Protein AF-A0A4R7JNJ5-F1 (afdb_monomer)

Radius of gyration: 16.79 Å; Cα contacts (8 Å, |Δi|>4): 26; chains: 1; bounding box: 42×18×42 Å

Nearest PDB structures (foldseek):
  2r0q-assembly1_F  TM=7.615E-01  e=6.778E-01  Staphylococcus aureus
  4yrv-assembly1_A  TM=6.825E-01  e=8.087E+00  Nostoc sp. PCC 7120 = FACHB-418
  4hri-assembly1_A  TM=6.768E-01  e=9.183E+00  Nostoc sp. PCC 7120 = FACHB-418

Secondary structure (DSSP, 8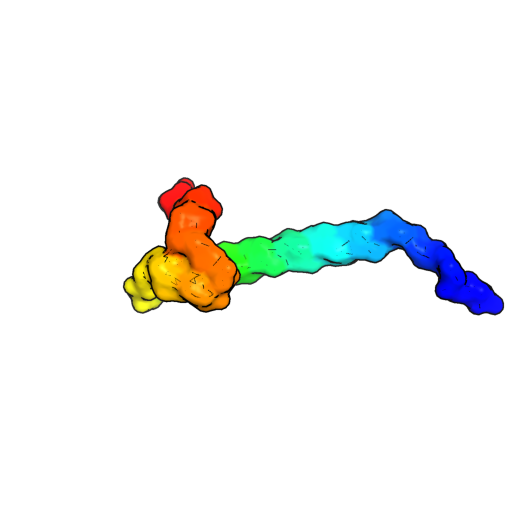-state):
-------HHHHHHHHHHHHHHHHHHHHHHHHHHHHTT--HHHHHHHTTS-HHHHHHHHTT-

Mean predicted aligned error: 5.57 Å

Structure (mmCIF, N/CA/C/O backbone):
data_AF-A0A4R7JNJ5-F1
#
_entry.id   AF-A0A4R7JNJ5-F1
#
loop_
_atom_site.group_PDB
_atom_site.id
_atom_site.type_symbol
_atom_site.label_atom_id
_atom_site.label_alt_id
_atom_site.label_comp_id
_atom_site.label_asym_id
_atom_site.label_entity_id
_atom_site.label_seq_id
_atom_site.pdbx_PDB_ins_code
_atom_site.Cartn_x
_atom_site.Cartn_y
_atom_site.Cartn_z
_atom_site.occupancy
_atom_site.B_iso_or_equiv
_atom_site.auth_seq_id
_atom_site.auth_comp_id
_atom_site.auth_asym_id
_atom_site.auth_atom_id
_atom_site.pdbx_PDB_model_num
ATOM 1 N N . MET A 1 1 ? 25.976 -10.550 -29.712 1.00 45.50 1 MET A N 1
ATOM 2 C CA . MET A 1 1 ? 24.624 -10.063 -29.360 1.00 45.50 1 MET A CA 1
ATOM 3 C C . MET A 1 1 ? 24.751 -9.219 -28.092 1.00 45.50 1 MET A C 1
ATOM 5 O O . MET A 1 1 ? 24.893 -9.778 -27.014 1.00 45.50 1 MET A O 1
ATOM 9 N N . ARG A 1 2 ? 24.854 -7.885 -28.197 1.00 46.53 2 ARG A N 1
ATOM 10 C CA . ARG A 1 2 ? 24.911 -7.028 -26.999 1.00 46.53 2 ARG A CA 1
ATOM 11 C C . ARG A 1 2 ? 23.487 -6.861 -26.476 1.00 46.53 2 ARG A C 1
ATOM 13 O O . ARG A 1 2 ? 22.707 -6.108 -27.044 1.00 46.53 2 ARG A O 1
ATOM 20 N N . ALA A 1 3 ? 23.163 -7.567 -25.398 1.00 50.78 3 ALA A N 1
ATOM 21 C CA . ALA A 1 3 ? 21.965 -7.363 -24.584 1.00 50.78 3 ALA A CA 1
ATOM 22 C C . ALA A 1 3 ? 22.067 -6.053 -23.769 1.00 50.78 3 ALA A C 1
ATOM 24 O O . ALA A 1 3 ? 21.932 -6.064 -22.548 1.00 50.78 3 ALA A O 1
ATOM 25 N N . GLY A 1 4 ? 22.406 -4.949 -24.441 1.00 51.69 4 GLY A N 1
ATOM 26 C CA . GLY A 1 4 ? 22.887 -3.721 -23.811 1.00 51.69 4 GLY A CA 1
ATOM 27 C C . GLY A 1 4 ? 21.864 -2.606 -23.629 1.00 51.69 4 GLY A C 1
ATOM 28 O O . GLY A 1 4 ? 22.191 -1.667 -22.924 1.00 51.69 4 GLY A O 1
ATOM 29 N N . ASP A 1 5 ? 20.664 -2.672 -24.214 1.00 51.97 5 ASP A N 1
ATOM 30 C CA . ASP A 1 5 ? 19.714 -1.559 -24.066 1.00 51.97 5 ASP A CA 1
ATOM 31 C C . ASP A 1 5 ? 18.258 -2.030 -24.202 1.00 51.97 5 ASP A C 1
ATOM 33 O O . ASP A 1 5 ? 17.581 -1.819 -25.206 1.00 51.97 5 ASP A O 1
ATOM 37 N N . ARG A 1 6 ? 17.773 -2.799 -23.218 1.00 66.06 6 ARG A N 1
ATOM 38 C CA . ARG A 1 6 ? 16.349 -3.164 -23.140 1.00 66.06 6 ARG A CA 1
ATOM 39 C C . ARG A 1 6 ? 15.561 -1.863 -23.040 1.00 66.06 6 ARG A C 1
ATOM 41 O O . ARG A 1 6 ? 15.708 -1.184 -22.030 1.00 66.06 6 ARG A O 1
ATOM 48 N N . ASP A 1 7 ? 14.749 -1.548 -24.054 1.00 83.12 7 ASP A N 1
ATOM 49 C CA . ASP A 1 7 ? 13.919 -0.338 -24.086 1.00 83.12 7 ASP A CA 1
ATOM 50 C C . ASP A 1 7 ? 13.311 -0.097 -22.68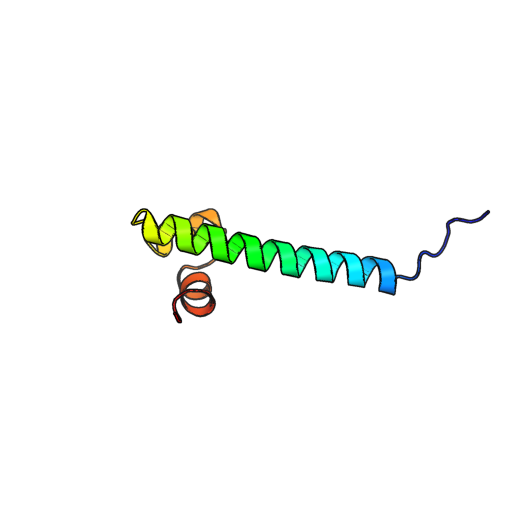8 1.00 83.12 7 ASP A C 1
ATOM 52 O O . ASP A 1 7 ? 12.510 -0.924 -22.224 1.00 83.12 7 ASP A O 1
ATOM 56 N N . PRO A 1 8 ? 13.689 0.990 -21.985 1.00 89.25 8 PRO A N 1
ATOM 57 C CA . PRO A 1 8 ? 13.233 1.247 -20.623 1.00 89.25 8 PRO A CA 1
ATOM 58 C C . PRO A 1 8 ? 11.706 1.319 -20.537 1.00 89.25 8 PRO A C 1
ATOM 60 O O . PRO A 1 8 ? 11.137 1.068 -19.475 1.00 89.25 8 PRO A O 1
ATOM 63 N N . ARG A 1 9 ? 11.007 1.562 -21.655 1.00 92.56 9 ARG A N 1
ATOM 64 C CA . ARG A 1 9 ? 9.544 1.485 -21.731 1.00 92.56 9 ARG A CA 1
ATOM 65 C C . ARG A 1 9 ? 9.019 0.090 -21.403 1.00 92.56 9 ARG A C 1
ATOM 67 O O . ARG A 1 9 ? 7.969 -0.010 -20.774 1.00 92.56 9 ARG A O 1
ATOM 74 N N . ILE A 1 10 ? 9.715 -0.981 -21.791 1.00 92.25 10 ILE A N 1
ATOM 75 C CA . ILE A 1 10 ? 9.316 -2.363 -21.473 1.00 92.25 10 ILE A CA 1
ATOM 76 C C . ILE A 1 10 ? 9.418 -2.593 -19.964 1.00 92.25 10 ILE A C 1
ATOM 78 O O . ILE A 1 10 ? 8.455 -3.050 -19.347 1.00 92.25 10 ILE A O 1
ATOM 82 N N . GLY A 1 11 ? 10.546 -2.209 -19.358 1.00 90.31 11 GLY A N 1
ATOM 83 C CA . GLY A 1 11 ? 10.738 -2.302 -17.909 1.00 90.31 11 GLY A CA 1
ATOM 84 C C . GLY A 1 11 ? 9.701 -1.486 -17.136 1.00 90.31 11 GLY A C 1
ATOM 85 O O . GLY A 1 11 ? 9.059 -2.001 -16.224 1.00 90.31 11 GLY A O 1
ATOM 86 N N . LEU A 1 12 ? 9.453 -0.241 -17.550 1.00 95.62 12 LEU A N 1
ATOM 87 C CA . LEU A 1 12 ? 8.457 0.631 -16.922 1.00 95.62 12 LEU A CA 1
ATOM 88 C C . LEU A 1 12 ? 7.025 0.106 -17.080 1.00 95.62 12 LEU A C 1
ATOM 90 O O . LEU A 1 12 ? 6.242 0.204 -16.137 1.00 95.62 12 LEU A O 1
ATOM 94 N N . ARG A 1 13 ? 6.673 -0.497 -18.224 1.00 96.12 13 ARG A N 1
ATOM 95 C CA . ARG A 1 13 ? 5.374 -1.170 -18.402 1.00 96.12 13 ARG A CA 1
ATOM 96 C C . ARG A 1 13 ? 5.226 -2.368 -17.471 1.00 96.12 13 ARG A C 1
ATOM 98 O O . ARG A 1 13 ? 4.161 -2.527 -16.883 1.00 96.12 13 ARG A O 1
ATOM 105 N N . ALA A 1 14 ? 6.276 -3.171 -17.303 1.00 95.31 14 ALA A N 1
ATOM 106 C CA . ALA A 1 14 ? 6.265 -4.287 -16.361 1.00 95.31 14 ALA A CA 1
ATOM 107 C C . ALA A 1 14 ? 6.104 -3.795 -14.913 1.00 95.31 14 ALA A C 1
ATOM 109 O O . ALA A 1 14 ? 5.238 -4.284 -14.193 1.00 95.31 14 ALA A O 1
ATOM 110 N N . VAL A 1 15 ? 6.851 -2.760 -14.509 1.00 97.06 15 VAL A N 1
ATOM 111 C CA . VAL A 1 15 ? 6.700 -2.124 -13.188 1.00 97.06 15 VAL A CA 1
ATOM 112 C C . VAL A 1 15 ? 5.286 -1.569 -12.999 1.00 97.06 15 VAL A C 1
ATOM 114 O O . VAL A 1 15 ? 4.691 -1.762 -11.943 1.00 97.06 15 VAL A O 1
ATOM 117 N N . ALA A 1 16 ? 4.712 -0.915 -14.012 1.00 97.88 16 ALA A N 1
ATOM 118 C CA . ALA A 1 16 ? 3.344 -0.407 -13.953 1.00 97.88 16 ALA A CA 1
ATOM 119 C C . ALA A 1 16 ? 2.309 -1.536 -13.814 1.00 97.88 16 ALA A C 1
ATOM 121 O O . ALA A 1 16 ? 1.360 -1.401 -13.043 1.00 97.88 16 ALA A O 1
ATOM 122 N N . ALA A 1 17 ? 2.495 -2.655 -14.518 1.00 97.69 17 ALA A N 1
ATOM 123 C CA . ALA A 1 17 ? 1.637 -3.829 -14.387 1.00 97.69 17 ALA A CA 1
ATOM 124 C C . ALA A 1 17 ? 1.731 -4.448 -12.982 1.00 97.69 17 ALA A C 1
ATOM 126 O O . ALA A 1 17 ? 0.701 -4.731 -12.373 1.00 97.69 17 ALA A O 1
ATOM 127 N N . LEU A 1 18 ? 2.943 -4.578 -12.434 1.00 98.19 18 LEU A N 1
ATOM 128 C CA . LEU A 1 18 ? 3.157 -5.075 -11.073 1.00 98.19 18 LEU A CA 1
ATOM 129 C C . LEU A 1 18 ? 2.523 -4.160 -10.022 1.00 98.19 18 LEU A C 1
ATOM 131 O O . LEU A 1 18 ? 1.866 -4.655 -9.114 1.00 98.19 18 LEU A O 1
ATOM 135 N N . ARG A 1 19 ? 2.642 -2.833 -10.166 1.00 97.62 19 ARG A N 1
ATOM 136 C CA . ARG A 1 19 ? 1.979 -1.874 -9.263 1.00 97.62 19 ARG A CA 1
ATOM 137 C C . ARG A 1 19 ? 0.462 -2.047 -9.263 1.00 97.62 19 ARG A C 1
ATOM 139 O O . ARG A 1 19 ? -0.130 -2.110 -8.194 1.00 97.62 19 ARG A O 1
ATOM 146 N N . ARG A 1 20 ? -0.154 -2.207 -10.439 1.00 97.81 20 ARG A N 1
ATOM 147 C CA . ARG A 1 20 ? -1.601 -2.470 -10.547 1.00 97.81 20 ARG A CA 1
ATOM 148 C C . ARG A 1 20 ? -2.000 -3.778 -9.870 1.00 97.81 20 ARG A C 1
ATOM 150 O O . ARG A 1 20 ? -3.011 -3.812 -9.178 1.00 97.81 20 ARG A O 1
ATOM 157 N N . LEU A 1 21 ? -1.210 -4.838 -10.046 1.00 97.94 21 LEU A N 1
ATOM 158 C CA . LEU A 1 21 ? -1.471 -6.119 -9.389 1.00 97.94 21 LEU A CA 1
ATOM 159 C C . LEU A 1 21 ? -1.371 -5.997 -7.862 1.00 97.94 21 LEU A C 1
ATOM 161 O O . LEU A 1 21 ? -2.244 -6.486 -7.152 1.00 97.94 21 LEU A O 1
ATOM 165 N N . VAL A 1 22 ? -0.344 -5.308 -7.359 1.00 97.00 22 VAL A N 1
ATOM 166 C CA . VAL A 1 22 ? -0.195 -5.036 -5.922 1.00 97.00 22 VAL A CA 1
ATOM 167 C C . VAL A 1 22 ? -1.391 -4.244 -5.398 1.00 97.00 22 VAL A C 1
ATOM 169 O O . VAL A 1 22 ? -1.969 -4.636 -4.393 1.00 97.00 22 VAL A O 1
ATOM 172 N N . GLU A 1 23 ? -1.829 -3.195 -6.098 1.00 95.38 23 GLU A N 1
ATOM 173 C CA . GLU A 1 23 ? -3.004 -2.404 -5.701 1.00 95.38 23 GLU A CA 1
ATOM 174 C C . GLU A 1 23 ? -4.289 -3.245 -5.631 1.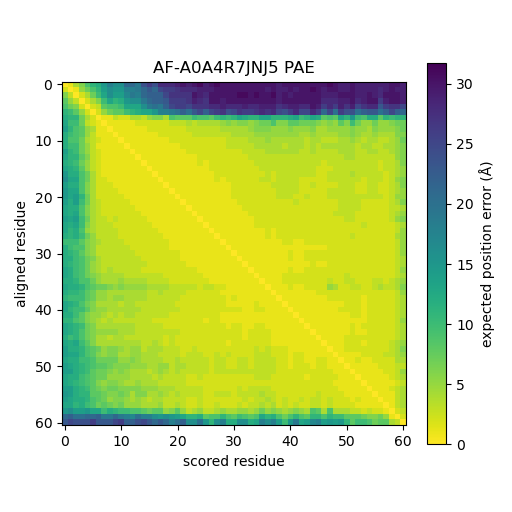00 95.38 23 GLU A C 1
ATOM 176 O O . GLU A 1 23 ? -5.088 -3.077 -4.705 1.00 95.38 23 GLU A O 1
ATOM 181 N N . GLN A 1 24 ? -4.482 -4.167 -6.581 1.00 96.69 24 GLN A N 1
ATOM 182 C CA . GLN A 1 24 ? -5.615 -5.096 -6.590 1.00 96.69 24 GLN A CA 1
ATOM 183 C C . GLN A 1 24 ? -5.563 -6.070 -5.410 1.00 96.69 24 GLN A C 1
ATOM 185 O O . GLN A 1 24 ? -6.566 -6.247 -4.717 1.00 96.69 24 GLN A O 1
ATOM 190 N N . LEU A 1 25 ? -4.401 -6.679 -5.158 1.00 97.00 25 LEU A N 1
ATOM 191 C CA . LEU A 1 25 ? -4.212 -7.597 -4.036 1.00 97.00 25 LEU A CA 1
ATOM 192 C C . LEU A 1 25 ? -4.389 -6.877 -2.697 1.00 97.00 25 LEU A C 1
ATOM 194 O O . LEU A 1 25 ? -5.105 -7.379 -1.835 1.00 97.00 25 LEU A O 1
ATOM 198 N N . GLU A 1 26 ? -3.829 -5.677 -2.548 1.00 96.44 26 GLU A N 1
ATOM 199 C CA . GLU A 1 26 ? -4.006 -4.835 -1.361 1.00 96.44 26 GLU A CA 1
ATOM 200 C C . GLU A 1 26 ? -5.498 -4.577 -1.103 1.00 96.44 26 GLU A C 1
ATOM 202 O O . GLU A 1 26 ? -5.974 -4.789 0.008 1.00 96.44 26 GLU A O 1
ATOM 207 N N . ALA A 1 27 ? -6.281 -4.230 -2.132 1.00 95.81 27 ALA A N 1
ATOM 208 C CA . ALA A 1 27 ? -7.725 -4.023 -1.987 1.00 95.81 27 ALA A CA 1
ATOM 209 C C . ALA A 1 27 ? -8.481 -5.284 -1.523 1.00 95.81 27 ALA A C 1
ATOM 211 O O . ALA A 1 27 ? -9.406 -5.186 -0.711 1.00 95.81 27 ALA A O 1
ATOM 212 N N . VAL A 1 28 ? -8.105 -6.463 -2.031 1.00 97.00 28 VAL A N 1
ATOM 213 C CA . VAL A 1 28 ? -8.690 -7.748 -1.612 1.00 97.00 28 VAL A CA 1
ATOM 214 C C . VAL A 1 28 ? -8.356 -8.041 -0.150 1.00 97.00 28 VAL A C 1
ATOM 216 O O . VAL A 1 28 ? -9.259 -8.360 0.625 1.00 97.00 28 VAL A O 1
ATOM 219 N N . GLN A 1 29 ? -7.093 -7.877 0.248 1.00 96.75 29 GLN A N 1
ATOM 220 C CA . GLN A 1 29 ? -6.653 -8.156 1.617 1.00 96.75 29 GLN A CA 1
ATOM 221 C C . GLN A 1 29 ? -7.243 -7.169 2.626 1.00 96.75 29 GLN A C 1
ATOM 223 O O . GLN A 1 29 ? -7.749 -7.593 3.661 1.00 96.75 29 GLN A O 1
ATOM 228 N N . VAL A 1 30 ? -7.286 -5.872 2.303 1.00 96.62 30 VAL A N 1
ATOM 229 C CA . VAL A 1 30 ? -7.936 -4.857 3.149 1.00 96.62 30 VAL A CA 1
ATOM 230 C C . VAL A 1 30 ? -9.406 -5.207 3.367 1.00 96.62 30 VAL A C 1
ATOM 232 O O . VAL A 1 30 ? -9.884 -5.179 4.499 1.00 96.62 30 VAL A O 1
ATOM 235 N N . ARG A 1 31 ? -10.135 -5.583 2.308 1.00 95.94 31 ARG A N 1
ATOM 236 C CA . ARG A 1 31 ? -11.546 -5.976 2.425 1.00 95.94 31 ARG A CA 1
ATOM 237 C C . ARG A 1 31 ? -11.716 -7.224 3.292 1.00 95.94 31 ARG A C 1
ATOM 239 O O . ARG A 1 31 ? -12.594 -7.233 4.149 1.00 95.94 31 ARG A O 1
ATOM 246 N N . SER A 1 32 ? -10.868 -8.234 3.100 1.00 97.06 32 SER A N 1
ATOM 247 C CA . SER A 1 32 ? -10.855 -9.454 3.914 1.00 97.06 32 SER A CA 1
ATOM 248 C C . SER A 1 32 ? -10.597 -9.148 5.394 1.00 97.06 32 SER A C 1
ATOM 250 O O . SER A 1 32 ? -11.373 -9.564 6.249 1.00 97.06 32 SER A O 1
ATOM 252 N N . ALA A 1 33 ? -9.580 -8.340 5.709 1.00 97.38 33 ALA A N 1
ATOM 253 C CA . ALA A 1 33 ? -9.274 -7.931 7.081 1.00 97.38 33 ALA A CA 1
ATOM 254 C C . ALA A 1 33 ? -10.449 -7.173 7.722 1.00 97.38 33 ALA A C 1
ATOM 256 O O . ALA A 1 33 ? -10.850 -7.457 8.850 1.00 97.38 33 ALA A O 1
ATOM 257 N N . ARG A 1 34 ? -11.078 -6.257 6.972 1.00 96.12 34 ARG A N 1
ATOM 258 C CA . ARG A 1 34 ? -12.271 -5.534 7.436 1.00 96.12 34 ARG A CA 1
ATOM 259 C C . ARG A 1 34 ? -13.459 -6.464 7.698 1.00 96.12 34 ARG A C 1
ATOM 261 O O . ARG A 1 34 ? -14.169 -6.244 8.675 1.00 96.12 34 ARG A O 1
ATOM 268 N N . GLN A 1 35 ? -13.663 -7.497 6.878 1.00 96.38 35 GLN A N 1
ATOM 269 C CA . GLN A 1 35 ? -14.689 -8.529 7.102 1.00 96.38 35 GLN A CA 1
ATOM 270 C C . GLN A 1 35 ? -14.389 -9.398 8.330 1.00 96.38 35 GLN A C 1
ATOM 272 O O . GLN A 1 35 ? -15.311 -9.815 9.021 1.00 96.38 35 GLN A O 1
ATOM 277 N N . GLN A 1 36 ? -13.111 -9.609 8.643 1.00 97.69 36 GLN A N 1
ATOM 278 C CA . GLN A 1 36 ? -12.655 -10.289 9.858 1.00 97.69 36 GLN A CA 1
ATOM 279 C C . GLN A 1 36 ? -12.690 -9.387 11.108 1.00 97.69 36 GLN A C 1
ATOM 281 O O . GLN A 1 36 ? -12.229 -9.788 12.172 1.00 97.69 36 GLN A O 1
ATOM 286 N N . GLY A 1 37 ? -13.223 -8.166 10.999 1.00 97.4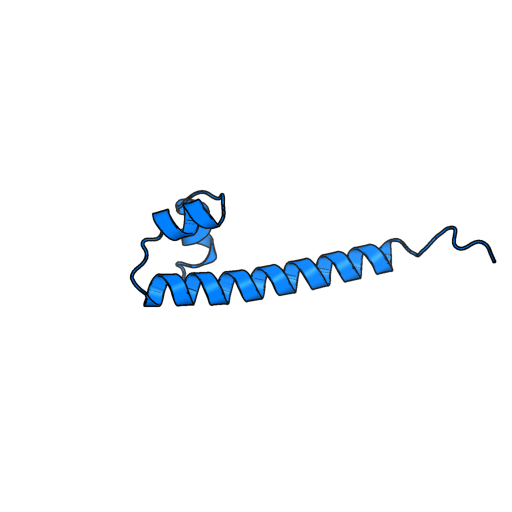4 37 GLY A N 1
ATOM 287 C CA . GLY A 1 37 ? -13.398 -7.246 12.124 1.00 97.44 37 GLY A CA 1
ATOM 288 C C . GLY A 1 37 ? -12.174 -6.396 12.470 1.00 97.44 37 GLY A C 1
ATOM 289 O O . GLY A 1 37 ? -12.264 -5.573 13.378 1.00 97.44 37 GLY A O 1
ATOM 290 N N . TRP A 1 38 ? -11.066 -6.516 11.734 1.00 97.88 38 TRP A N 1
ATOM 291 C CA . TRP A 1 38 ? -9.849 -5.738 11.991 1.00 97.88 38 TRP A CA 1
ATOM 292 C C . TRP A 1 38 ? -10.110 -4.255 11.824 1.00 97.88 38 TRP A C 1
ATOM 294 O O . TRP A 1 38 ? -10.643 -3.846 10.796 1.00 97.88 38 TRP A O 1
ATOM 304 N N . SER A 1 39 ? -9.683 -3.427 12.767 1.00 96.44 39 SER A N 1
ATOM 305 C CA . SER A 1 39 ? -9.765 -1.970 12.696 1.00 96.44 39 SER A CA 1
ATOM 306 C C . SER A 1 39 ? -8.941 -1.386 11.540 1.00 96.44 39 SER A C 1
ATOM 308 O O . SER A 1 39 ? -7.973 -1.965 11.048 1.00 96.44 39 SER A O 1
ATOM 310 N N . TRP A 1 40 ? -9.282 -0.162 11.122 1.00 95.69 40 TRP A N 1
ATOM 311 C CA . TRP A 1 40 ? -8.480 0.580 10.140 1.00 95.69 40 TRP A CA 1
ATOM 312 C C . TRP A 1 40 ? -7.042 0.840 10.602 1.00 95.69 40 TRP A C 1
ATOM 314 O O . TRP A 1 40 ? -6.179 1.090 9.767 1.00 95.69 40 TRP A O 1
ATOM 324 N N . GLN A 1 41 ? -6.796 0.845 11.913 1.00 96.94 41 GLN A N 1
ATOM 325 C CA . GLN A 1 41 ? -5.462 1.036 12.468 1.00 96.94 41 GLN A CA 1
ATOM 326 C C . GLN A 1 41 ? -4.612 -0.223 12.299 1.00 96.94 41 GLN A C 1
ATOM 328 O O . GLN A 1 41 ? -3.490 -0.102 11.832 1.00 96.94 41 GLN A O 1
ATOM 333 N N . GLU A 1 42 ? -5.157 -1.404 12.596 1.00 97.62 42 GLU A N 1
ATOM 334 C CA . GLU A 1 42 ? -4.454 -2.685 12.411 1.00 97.62 42 GLU A CA 1
ATOM 335 C C . GLU A 1 42 ? -4.069 -2.897 10.945 1.00 97.62 42 GLU A C 1
ATOM 337 O O . GLU A 1 42 ? -2.912 -3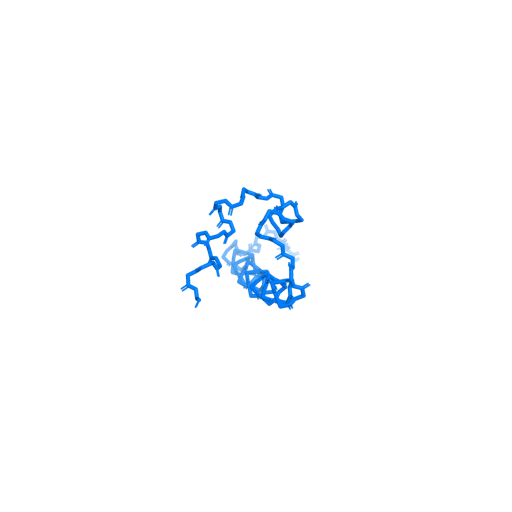.161 10.638 1.00 97.62 42 GLU A O 1
ATOM 342 N N . VAL A 1 43 ? -5.002 -2.651 10.020 1.00 96.81 43 VAL A N 1
ATOM 343 C CA . VAL A 1 43 ? -4.718 -2.725 8.57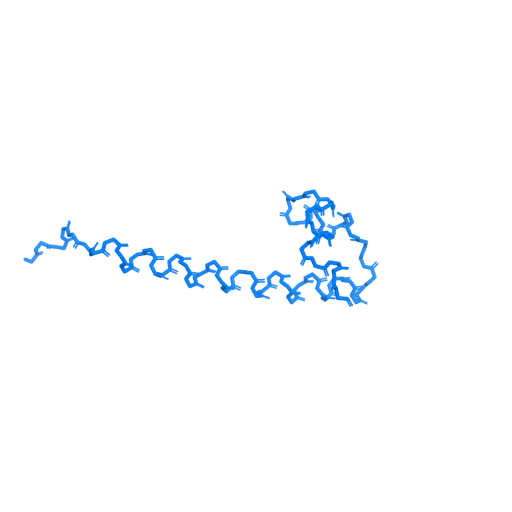8 1.00 96.81 43 VAL A CA 1
ATOM 344 C C . VAL A 1 43 ? -3.617 -1.740 8.164 1.00 96.81 43 VA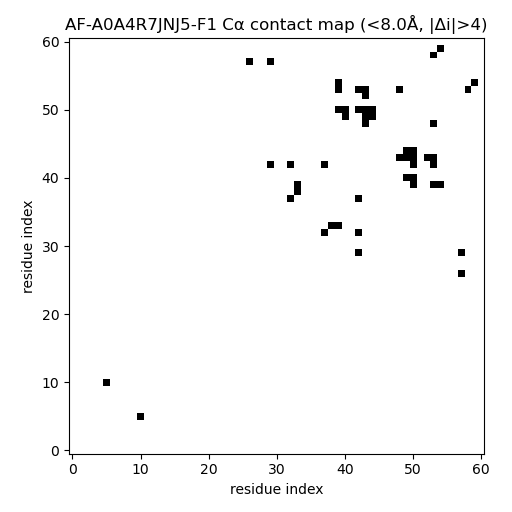L A C 1
ATOM 346 O O . VAL A 1 43 ? -2.761 -2.067 7.349 1.00 96.81 43 VAL A O 1
ATOM 349 N N . ALA A 1 44 ? -3.629 -0.522 8.707 1.00 95.69 44 ALA A N 1
ATOM 350 C CA . ALA A 1 44 ? -2.628 0.487 8.380 1.00 95.69 44 ALA A CA 1
ATOM 351 C C . ALA A 1 44 ? -1.236 0.146 8.924 1.00 95.69 44 ALA A C 1
ATOM 353 O O . ALA A 1 44 ? -0.252 0.362 8.219 1.00 95.69 44 ALA A O 1
ATOM 354 N N . THR A 1 45 ? -1.170 -0.431 10.126 1.00 97.38 45 THR A N 1
ATOM 355 C CA . THR A 1 45 ? 0.068 -0.953 10.710 1.00 97.38 45 THR A CA 1
ATOM 356 C C . THR A 1 45 ? 0.690 -2.018 9.808 1.00 97.38 45 THR A C 1
ATOM 358 O O . THR A 1 45 ? 1.858 -1.880 9.453 1.00 97.38 45 THR A O 1
ATOM 361 N N . GLU A 1 46 ? -0.086 -3.009 9.355 1.00 96.69 46 GLU A N 1
ATOM 362 C CA . GLU A 1 46 ? 0.428 -4.076 8.477 1.00 96.69 46 GLU A CA 1
ATOM 363 C C . GLU A 1 46 ? 0.849 -3.569 7.091 1.00 96.69 46 GLU A C 1
ATOM 365 O O . GLU A 1 46 ? 1.811 -4.057 6.502 1.00 96.69 46 GLU A O 1
ATOM 370 N N . LEU A 1 47 ? 0.160 -2.554 6.562 1.00 94.44 47 LEU A N 1
ATOM 371 C CA . LEU A 1 47 ? 0.520 -1.929 5.287 1.00 94.44 47 LEU A CA 1
ATOM 372 C C . LEU A 1 47 ? 1.658 -0.898 5.410 1.00 94.44 47 LEU A C 1
ATOM 374 O O . LEU A 1 47 ? 2.078 -0.337 4.397 1.00 94.44 47 LEU A O 1
ATOM 378 N N . GLY A 1 48 ? 2.148 -0.609 6.622 1.00 96.12 48 GLY A N 1
ATOM 379 C CA . GLY A 1 48 ? 3.207 0.379 6.855 1.00 96.12 48 GLY A CA 1
ATOM 380 C C . GLY A 1 48 ? 2.811 1.813 6.479 1.00 96.12 48 GLY A C 1
ATOM 381 O O . GLY A 1 48 ? 3.661 2.622 6.106 1.00 96.12 48 GLY A O 1
ATOM 382 N N . VAL A 1 49 ? 1.519 2.139 6.540 1.00 95.31 49 VAL A N 1
ATOM 383 C CA . VAL A 1 49 ? 0.970 3.450 6.159 1.00 95.31 49 VAL A CA 1
ATOM 384 C C . VAL A 1 49 ? 0.136 4.043 7.288 1.00 95.31 49 VAL A C 1
ATOM 386 O O . VAL A 1 49 ? -0.181 3.397 8.281 1.00 95.31 49 VAL A O 1
ATOM 389 N N . SER A 1 50 ? -0.254 5.311 7.158 1.00 95.12 50 SER A N 1
ATOM 390 C CA . SER A 1 50 ? -1.126 5.928 8.155 1.00 95.12 50 SER A CA 1
ATOM 391 C C . SER A 1 50 ? -2.566 5.414 8.044 1.00 95.12 50 SER A C 1
ATOM 393 O O . SER A 1 50 ? -3.085 5.162 6.952 1.00 95.12 50 SER A O 1
ATOM 395 N N . ARG A 1 51 ? -3.272 5.360 9.182 1.00 93.94 51 ARG A N 1
ATOM 396 C CA . ARG A 1 51 ? -4.714 5.047 9.238 1.00 93.94 51 ARG A CA 1
ATOM 397 C C . ARG A 1 51 ? -5.534 5.918 8.282 1.00 93.94 51 ARG A C 1
ATOM 399 O O . ARG A 1 51 ? -6.468 5.441 7.646 1.00 93.94 51 ARG A O 1
ATOM 406 N N . GLN A 1 52 ? -5.183 7.200 8.178 1.00 93.62 52 GLN A N 1
ATOM 407 C CA . GLN A 1 52 ? -5.843 8.151 7.281 1.00 93.62 52 GLN A CA 1
ATOM 408 C C . GLN A 1 52 ? -5.614 7.797 5.808 1.00 93.62 52 GLN A C 1
ATOM 410 O O . GLN A 1 52 ? -6.548 7.908 5.019 1.00 93.62 52 GLN A O 1
ATOM 415 N N . ALA A 1 53 ? -4.411 7.346 5.436 1.00 93.12 53 ALA A N 1
ATOM 416 C CA . ALA A 1 53 ? -4.105 6.927 4.071 1.00 93.12 53 ALA A CA 1
ATOM 417 C C . ALA A 1 53 ? -4.935 5.702 3.663 1.00 93.12 53 ALA A C 1
ATOM 419 O O . ALA A 1 53 ? -5.598 5.742 2.625 1.00 93.12 53 ALA A O 1
ATOM 420 N N . VAL A 1 54 ? -4.986 4.666 4.512 1.00 93.44 54 VAL A N 1
ATOM 421 C CA . VAL A 1 54 ? -5.817 3.472 4.269 1.00 93.44 54 VAL A CA 1
ATOM 422 C C . VAL A 1 54 ? -7.290 3.845 4.195 1.00 93.44 54 VAL A C 1
ATOM 424 O O . VAL A 1 54 ? -7.963 3.493 3.232 1.00 93.44 54 VAL A O 1
ATOM 427 N N . HIS A 1 55 ? -7.795 4.614 5.161 1.00 90.94 55 HIS A N 1
ATOM 428 C CA . HIS A 1 55 ? -9.200 5.012 5.178 1.00 90.94 55 HIS A CA 1
ATOM 429 C C . HIS A 1 55 ? -9.567 5.867 3.954 1.00 90.94 55 HIS A C 1
ATOM 431 O O . HIS A 1 55 ? -10.611 5.667 3.344 1.00 90.94 55 HIS A O 1
ATOM 437 N N . LYS A 1 56 ? -8.700 6.791 3.530 1.00 93.25 56 LYS A N 1
ATOM 438 C CA . LYS A 1 56 ? -8.932 7.616 2.335 1.00 93.25 56 LYS A CA 1
ATOM 439 C C . LYS A 1 56 ? -8.961 6.787 1.045 1.00 93.25 56 LYS A C 1
ATOM 441 O O . LYS A 1 56 ? -9.702 7.160 0.128 1.00 93.25 56 LYS A O 1
ATOM 446 N N . LYS A 1 57 ? -8.137 5.733 0.972 1.00 92.12 57 LYS A N 1
ATOM 447 C CA . LYS A 1 57 ? -7.972 4.847 -0.193 1.00 92.12 57 LYS A CA 1
ATOM 448 C C . LYS A 1 57 ? -9.059 3.769 -0.268 1.00 92.12 57 LYS A C 1
ATOM 450 O O . LYS A 1 57 ? -9.559 3.506 -1.353 1.00 92.12 57 LYS A O 1
ATOM 455 N N . TYR A 1 58 ? -9.452 3.199 0.871 1.00 91.19 58 TYR A N 1
ATOM 456 C CA . TYR A 1 58 ? -10.311 2.011 0.946 1.00 91.19 58 TYR A CA 1
ATOM 457 C C . TYR A 1 58 ? -11.630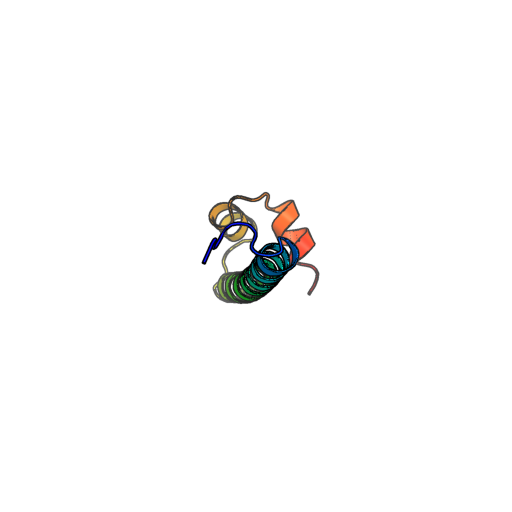 2.209 1.696 1.00 91.19 58 TYR A C 1
ATOM 459 O O . TYR A 1 58 ? -12.530 1.390 1.553 1.00 91.19 58 TYR A O 1
ATOM 467 N N . GLY A 1 59 ? -11.771 3.274 2.483 1.00 82.38 59 GLY A N 1
ATOM 468 C CA . GLY A 1 59 ? -12.964 3.555 3.290 1.00 82.38 59 GLY A CA 1
ATOM 469 C C . GLY A 1 59 ? -14.074 4.316 2.562 1.00 82.38 59 GLY A C 1
ATOM 470 O O . GLY A 1 59 ? -15.033 4.721 3.204 1.00 82.38 59 GLY A O 1
ATOM 471 N N . ARG A 1 60 ? -13.946 4.555 1.248 1.00 78.69 60 ARG A N 1
ATOM 472 C CA . ARG A 1 60 ? -14.962 5.230 0.412 1.00 78.69 60 ARG A CA 1
ATOM 473 C C . ARG A 1 60 ? -15.900 4.269 -0.338 1.00 78.69 60 ARG A C 1
ATOM 475 O O . ARG A 1 60 ? -16.520 4.667 -1.320 1.00 78.69 60 ARG A O 1
ATOM 482 N N . HIS A 1 61 ? -16.004 3.034 0.140 1.00 56.16 61 HIS A N 1
ATOM 483 C CA . HIS A 1 61 ? -17.019 2.055 -0.250 1.00 56.16 61 HIS A CA 1
ATOM 484 C C . HIS A 1 61 ? -17.905 1.751 0.951 1.00 56.16 61 HIS A C 1
ATOM 486 O O . HIS A 1 61 ? -19.112 1.543 0.720 1.00 56.16 61 HIS A O 1
#

Solvent-accessible surface area (backbone atoms only — not comparable to full-atom values): 3667 Å² total; per-residue (Å²): 134,82,93,75,73,76,59,63,66,59,58,51,50,51,52,52,52,52,51,53,50,51,55,53,52,49,53,51,50,54,51,50,42,49,74,72,64,48,49,63,56,58,56,10,59,77,68,7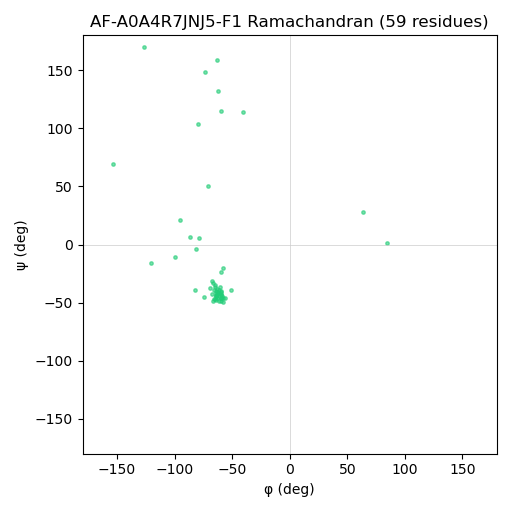5,48,50,42,66,58,46,41,70,74,64,63,84,118

Sequence (61 aa):
MRAGDRDPRIGLRAVAALRRLVEQLEAVQVRSARQQGWSWQEVATELGVSRQAVHKKYGRH

pLDDT: mean 89.98, std 14.1, range [45.5, 98.19]

Foldseek 3Di:
DPPPCDPVVVVVVVVVVVVVVVLVVLQVVLVVCVVVVHDLCNSCVVVVHDSCVSCVSRVPD